Protein AF-A0A8T2ZFW8-F1 (afdb_monomer_lite)

Foldseek 3Di:
DVVVVVVVVVLVVVLCVLVVQLVVLVVVLVVLLVVLVVVLVPDPDCPDPVNVVSVVVNVVSNVVSVVSSVVSVVSNVVVVVPPPVVVVVVVVVVVVVVVVVPDPDDDPDDDDDD

Radius of gyration: 27.57 Å; chains: 1; bounding box: 64×36×75 Å

pLDDT: mean 78.81, std 16.72, range [41.12, 97.06]

Structure (mmCIF, N/CA/C/O backbone):
data_AF-A0A8T2ZFW8-F1
#
_entry.id   AF-A0A8T2ZFW8-F1
#
loop_
_atom_site.group_PDB
_atom_site.id
_atom_site.type_symbol
_atom_site.label_atom_id
_atom_site.label_alt_id
_atom_site.label_comp_id
_atom_site.label_asym_id
_atom_site.label_entity_id
_atom_site.label_seq_id
_atom_site.pdbx_PDB_ins_code
_atom_site.Cartn_x
_atom_site.Cartn_y
_atom_site.Cartn_z
_atom_site.occupancy
_atom_site.B_iso_or_equiv
_atom_site.auth_seq_id
_atom_site.auth_comp_id
_atom_site.auth_asym_id
_atom_site.auth_atom_id
_atom_site.pdbx_PDB_model_num
ATOM 1 N N . MET A 1 1 ? -26.246 15.789 27.858 1.00 58.53 1 MET A N 1
ATOM 2 C CA . MET A 1 1 ? -26.499 14.572 27.048 1.00 58.53 1 MET A CA 1
ATOM 3 C C . MET A 1 1 ? -25.864 14.674 25.657 1.00 58.53 1 MET A C 1
ATOM 5 O O . MET A 1 1 ? -25.302 13.680 25.225 1.00 58.53 1 MET A O 1
ATOM 9 N N . GLY A 1 2 ? -25.904 15.840 24.986 1.00 75.75 2 GLY A N 1
ATOM 10 C CA . GLY A 1 2 ? -25.307 16.042 23.650 1.00 75.75 2 GLY A CA 1
ATOM 11 C C . GLY A 1 2 ? -23.785 15.853 23.583 1.00 75.75 2 GLY A C 1
ATOM 12 O O . GLY A 1 2 ? -23.324 15.052 22.783 1.00 75.75 2 GLY A O 1
ATOM 13 N N . GLU A 1 3 ? -23.027 16.463 24.501 1.00 78.12 3 GLU A N 1
ATOM 14 C CA . GLU A 1 3 ? -21.549 16.396 24.511 1.00 78.12 3 GLU A CA 1
ATOM 15 C C . GLU A 1 3 ? -20.991 14.959 24.560 1.00 78.12 3 GLU A C 1
ATOM 17 O O . GLU A 1 3 ? -20.033 14.624 23.873 1.00 78.12 3 GLU A O 1
ATOM 22 N N . ILE A 1 4 ? -21.622 14.063 25.330 1.00 79.50 4 ILE A N 1
ATOM 23 C CA . ILE A 1 4 ? -21.212 12.648 25.411 1.00 79.50 4 ILE A CA 1
ATOM 24 C C . ILE A 1 4 ? -21.488 11.923 24.087 1.00 79.50 4 ILE A C 1
ATOM 26 O O . ILE A 1 4 ? -20.720 11.051 23.689 1.00 79.50 4 ILE A O 1
ATOM 30 N N . SER A 1 5 ? -22.581 12.266 23.402 1.00 75.81 5 SER A N 1
ATOM 31 C CA . SER A 1 5 ? -22.914 11.688 22.098 1.00 75.81 5 SER A CA 1
ATOM 32 C C . SER A 1 5 ? -21.944 12.151 21.010 1.00 75.81 5 SER A C 1
ATOM 34 O O . SER A 1 5 ? -21.553 11.347 20.168 1.00 75.81 5 SER A O 1
ATOM 36 N N . GLU A 1 6 ? -21.539 13.421 21.040 1.00 82.12 6 GLU A N 1
ATOM 37 C CA . GLU A 1 6 ? -20.542 13.988 20.124 1.00 82.12 6 GLU A CA 1
ATOM 38 C C . GLU A 1 6 ? -19.175 13.330 20.324 1.00 82.12 6 GLU A C 1
ATOM 40 O O . GLU A 1 6 ? -18.580 12.848 19.362 1.00 82.12 6 GLU A O 1
ATOM 45 N N . LEU A 1 7 ? -18.738 13.188 21.579 1.00 82.62 7 LEU A N 1
ATOM 46 C CA . LEU A 1 7 ? -17.485 12.512 21.910 1.00 82.62 7 LEU A CA 1
ATOM 47 C C . LEU A 1 7 ? -17.490 11.038 21.471 1.00 82.62 7 LEU A C 1
ATOM 49 O O . LEU A 1 7 ? -16.503 10.546 20.927 1.00 82.62 7 LEU A O 1
ATOM 53 N N . LYS A 1 8 ? -18.605 10.317 21.662 1.00 78.06 8 LYS A N 1
ATOM 54 C CA . LYS A 1 8 ? -18.738 8.928 21.185 1.00 78.06 8 LYS A CA 1
ATOM 55 C C . LYS A 1 8 ? -18.622 8.831 19.667 1.00 78.06 8 LYS A C 1
ATOM 57 O O . LYS A 1 8 ? -17.972 7.917 19.169 1.00 78.06 8 LYS A O 1
ATOM 62 N N . HIS A 1 9 ? -19.232 9.765 18.944 1.00 82.44 9 HIS A N 1
ATOM 63 C CA . HIS A 1 9 ? -19.127 9.825 17.491 1.00 82.44 9 HIS A CA 1
ATOM 64 C C . HIS A 1 9 ? -17.689 10.125 17.036 1.00 82.44 9 HIS A C 1
ATOM 66 O O . HIS A 1 9 ? -17.179 9.456 16.141 1.00 82.44 9 HIS A O 1
ATOM 72 N N . GLU A 1 10 ? -16.998 11.064 17.686 1.00 84.44 10 GLU A N 1
ATOM 73 C CA . GLU A 1 10 ? -15.598 11.383 17.387 1.00 84.44 10 GLU A CA 1
ATOM 74 C C . GLU A 1 10 ? -14.668 10.182 17.616 1.00 84.44 10 GLU A C 1
ATOM 76 O O . GLU A 1 10 ? -13.832 9.877 16.767 1.00 84.44 10 GLU A O 1
ATOM 81 N N . VAL A 1 11 ? -14.868 9.426 18.702 1.00 84.06 11 VAL A N 1
ATO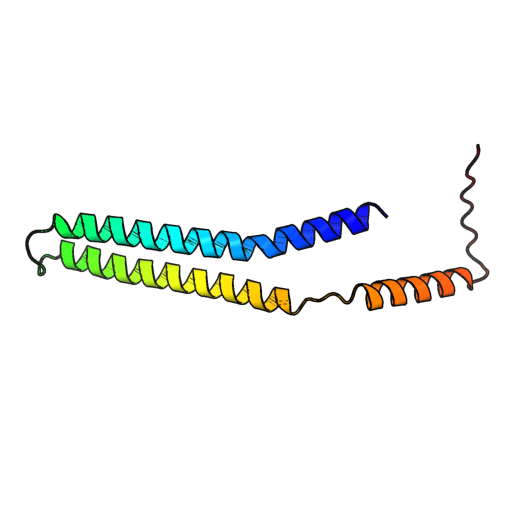M 82 C CA . VAL A 1 11 ? -14.112 8.190 18.968 1.00 84.06 11 VAL A CA 1
ATOM 83 C C . VAL A 1 11 ? -14.300 7.161 17.851 1.00 84.06 11 VAL A C 1
ATOM 85 O O . VAL A 1 11 ? -13.331 6.509 17.462 1.00 84.06 11 VAL A O 1
ATOM 88 N N . VAL A 1 12 ? -15.517 7.008 17.318 1.00 82.88 12 VAL A N 1
ATOM 89 C CA . VAL A 1 12 ? -15.772 6.108 16.180 1.00 82.88 12 VAL A CA 1
ATOM 90 C C . VAL A 1 12 ? -14.997 6.573 14.949 1.00 82.88 12 VAL A C 1
ATOM 92 O O . VAL A 1 12 ? -14.283 5.772 14.349 1.00 82.88 12 VAL A O 1
ATOM 95 N N . LEU A 1 13 ? -15.056 7.865 14.620 1.00 85.56 13 LEU A N 1
ATOM 96 C CA . LEU A 1 13 ? -14.331 8.418 13.475 1.00 85.56 13 LEU A CA 1
ATOM 97 C C . LEU A 1 13 ? -12.816 8.229 13.596 1.00 85.56 13 LEU A C 1
ATOM 99 O O . LEU A 1 13 ? -12.174 7.824 12.631 1.00 85.56 13 LEU A O 1
ATOM 103 N N . VAL A 1 14 ? -12.243 8.481 14.776 1.00 86.31 14 VAL A N 1
ATOM 104 C CA . VAL A 1 14 ? -10.803 8.308 15.019 1.00 86.31 14 VAL A CA 1
ATOM 105 C C . VAL A 1 14 ? -10.384 6.848 14.837 1.00 86.31 14 VAL A C 1
ATOM 107 O O . VAL A 1 14 ? -9.337 6.588 14.247 1.00 86.31 14 VAL A O 1
ATOM 110 N N . ARG A 1 15 ? -11.222 5.889 15.250 1.00 84.00 15 ARG A N 1
ATOM 111 C CA . ARG A 1 15 ? -10.955 4.451 15.066 1.00 84.00 15 ARG A CA 1
ATOM 112 C C . ARG A 1 15 ? -10.980 4.003 13.606 1.00 84.00 15 ARG A C 1
ATOM 114 O O . ARG A 1 15 ? -10.332 3.015 13.274 1.00 84.00 15 ARG A O 1
ATOM 121 N N . GLU A 1 16 ? -11.695 4.708 12.735 1.00 88.25 16 GLU A N 1
ATOM 122 C CA . GLU A 1 16 ? -11.713 4.409 11.298 1.00 88.25 16 GLU A CA 1
ATOM 123 C C . GLU A 1 16 ? -10.463 4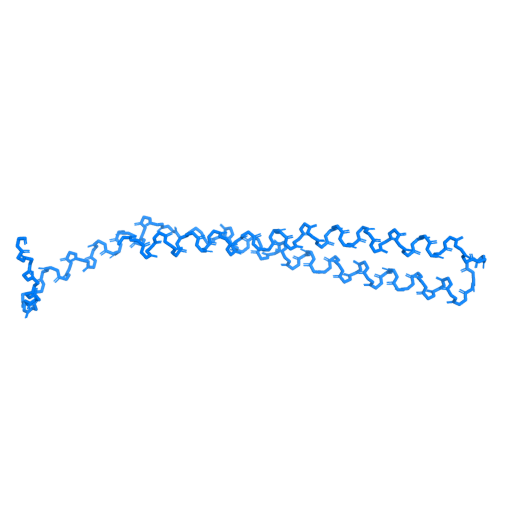.926 10.568 1.00 88.25 16 GLU A C 1
ATOM 125 O O . GLU A 1 16 ? -10.138 4.430 9.486 1.00 88.25 16 GLU A O 1
ATOM 130 N N . ILE A 1 17 ? -9.738 5.903 11.133 1.00 89.94 17 ILE A N 1
ATOM 131 C CA . ILE A 1 17 ? -8.567 6.514 10.484 1.00 89.94 17 ILE A CA 1
ATOM 132 C C . ILE A 1 17 ? -7.484 5.467 10.169 1.00 89.94 17 ILE A C 1
ATOM 134 O O . ILE A 1 17 ? -7.083 5.400 9.003 1.00 89.94 17 ILE A O 1
ATOM 138 N N . PRO A 1 18 ? -7.028 4.616 11.115 1.00 90.38 18 PRO A N 1
ATOM 139 C CA . PRO A 1 18 ? -6.026 3.593 10.817 1.00 90.38 18 PRO A CA 1
ATOM 140 C C . PRO A 1 18 ? -6.448 2.643 9.691 1.00 90.38 18 PRO A C 1
ATOM 142 O O . PRO A 1 18 ? -5.634 2.325 8.827 1.00 90.38 18 PRO A O 1
ATOM 145 N N . GLN A 1 19 ? -7.725 2.250 9.642 1.00 89.12 19 GLN A N 1
ATOM 146 C CA . GLN A 1 19 ? -8.240 1.376 8.588 1.00 89.12 19 GLN A CA 1
ATOM 147 C C . GLN A 1 19 ? -8.165 2.049 7.214 1.00 89.12 19 GLN A C 1
ATOM 149 O O . GLN A 1 19 ? -7.586 1.491 6.282 1.00 89.12 19 GLN A O 1
ATOM 154 N N . ARG A 1 20 ? -8.690 3.274 7.096 1.00 92.56 20 ARG A N 1
ATOM 155 C CA . ARG A 1 20 ? -8.672 4.032 5.835 1.00 92.56 20 ARG A CA 1
ATOM 156 C C . ARG A 1 20 ? -7.246 4.300 5.354 1.00 92.56 20 ARG A C 1
ATOM 158 O O . ARG A 1 20 ? -6.976 4.258 4.152 1.00 92.56 20 ARG A O 1
ATOM 165 N N . LEU A 1 21 ? -6.323 4.558 6.283 1.00 93.06 21 LEU A N 1
ATOM 166 C CA . LEU A 1 21 ? -4.903 4.707 5.974 1.00 93.06 21 LEU A CA 1
ATOM 167 C C . LEU A 1 21 ? -4.290 3.393 5.487 1.00 93.06 21 LEU A C 1
ATOM 169 O O . LEU A 1 21 ? -3.559 3.416 4.502 1.00 93.06 21 LEU A O 1
ATOM 173 N N . CYS A 1 22 ? -4.609 2.260 6.116 1.00 92.69 22 CYS A N 1
ATOM 174 C CA . CYS A 1 22 ? -4.128 0.946 5.689 1.00 92.69 22 CYS A CA 1
ATOM 175 C C . CYS A 1 22 ? -4.602 0.596 4.269 1.00 92.69 22 CYS A C 1
ATOM 177 O O . CYS A 1 22 ? -3.796 0.189 3.435 1.00 92.69 22 CYS A O 1
ATOM 179 N N . GLU A 1 23 ? -5.884 0.819 3.968 1.00 92.31 23 GLU A N 1
ATOM 180 C CA . GLU A 1 23 ? -6.466 0.606 2.635 1.00 92.31 23 GLU A CA 1
ATOM 181 C C . GLU A 1 23 ? -5.819 1.517 1.579 1.00 92.31 23 GLU A C 1
ATOM 183 O O . GLU A 1 23 ? -5.435 1.065 0.498 1.00 92.31 23 GLU A O 1
ATOM 188 N N . SER A 1 24 ? -5.626 2.797 1.915 1.00 94.56 24 SER A N 1
ATOM 189 C CA . SER A 1 24 ? -4.950 3.756 1.034 1.00 94.56 24 SER A CA 1
ATOM 190 C C . SER A 1 24 ? -3.496 3.360 0.774 1.00 94.56 24 SER A C 1
ATOM 192 O O . SER A 1 24 ? -3.010 3.488 -0.348 1.00 94.56 24 SER A O 1
ATOM 194 N N . MET A 1 25 ? -2.799 2.854 1.794 1.00 94.06 25 MET A N 1
ATOM 195 C CA . MET A 1 25 ? -1.394 2.464 1.691 1.00 94.06 25 MET A CA 1
ATOM 196 C C . MET A 1 25 ? -1.207 1.239 0.788 1.00 94.06 25 MET A C 1
ATOM 198 O O . MET A 1 25 ? -0.291 1.240 -0.035 1.00 94.06 25 MET A O 1
ATOM 202 N N . ALA A 1 26 ? -2.126 0.269 0.857 1.00 92.25 26 ALA A N 1
ATOM 203 C CA . ALA A 1 26 ? -2.147 -0.879 -0.048 1.00 92.25 26 ALA A CA 1
ATOM 204 C C . ALA A 1 26 ? -2.316 -0.450 -1.512 1.00 92.25 26 ALA A C 1
ATOM 206 O O . ALA A 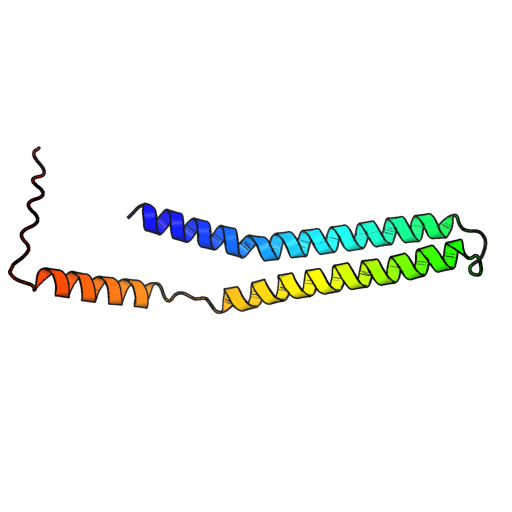1 26 ? -1.551 -0.879 -2.374 1.00 92.25 26 ALA A O 1
ATOM 207 N N . SER A 1 27 ? -3.248 0.470 -1.779 1.00 94.81 27 SER A N 1
ATOM 208 C CA . SER A 1 27 ? -3.445 1.033 -3.121 1.00 94.81 27 SER A CA 1
ATOM 209 C C . SER A 1 27 ? -2.196 1.769 -3.626 1.00 94.81 27 SER A C 1
ATOM 211 O O . SER A 1 27 ? -1.717 1.518 -4.733 1.00 94.81 27 SER A O 1
ATOM 213 N N . CYS A 1 28 ? -1.599 2.627 -2.791 1.00 95.38 28 CYS A N 1
ATOM 214 C CA . CYS A 1 28 ? -0.366 3.339 -3.129 1.00 95.38 28 CYS A CA 1
ATOM 215 C C . CYS A 1 28 ? 0.793 2.387 -3.438 1.00 95.38 28 CYS A C 1
ATOM 217 O O . CYS A 1 28 ? 1.543 2.632 -4.382 1.00 95.38 28 CYS A O 1
ATOM 219 N N . ARG A 1 29 ? 0.940 1.304 -2.667 1.00 95.88 29 ARG A N 1
ATOM 220 C CA . ARG A 1 29 ? 1.976 0.291 -2.881 1.00 95.88 29 ARG A CA 1
ATOM 221 C C . ARG A 1 29 ? 1.825 -0.390 -4.237 1.00 95.88 29 ARG A C 1
ATOM 223 O O . ARG A 1 29 ? 2.821 -0.564 -4.940 1.00 95.88 29 ARG A O 1
ATOM 230 N N . ASP A 1 30 ? 0.604 -0.770 -4.593 1.00 95.38 30 ASP A N 1
ATOM 231 C CA . ASP A 1 30 ? 0.328 -1.482 -5.838 1.00 95.38 30 ASP A CA 1
ATOM 232 C C . ASP A 1 30 ? 0.574 -0.562 -7.048 1.00 95.38 30 ASP A C 1
ATOM 234 O O . ASP A 1 30 ? 1.295 -0.943 -7.970 1.00 95.38 30 ASP A O 1
ATOM 238 N N . ILE A 1 31 ? 0.119 0.697 -6.984 1.00 97.06 31 ILE A N 1
ATOM 239 C CA . ILE A 1 31 ? 0.407 1.722 -8.005 1.00 97.06 31 ILE A CA 1
ATOM 240 C C . ILE A 1 31 ? 1.913 1.975 -8.128 1.00 97.06 31 ILE A C 1
ATOM 242 O O . ILE A 1 31 ? 2.454 2.040 -9.231 1.00 97.06 31 ILE A O 1
ATOM 246 N N . TYR A 1 32 ? 2.609 2.120 -7.000 1.00 96.94 32 TYR A N 1
ATOM 247 C CA . TYR A 1 32 ? 4.052 2.345 -6.974 1.00 96.94 32 TYR A CA 1
ATOM 248 C C . TYR A 1 32 ? 4.819 1.211 -7.662 1.00 96.94 32 TYR A C 1
ATOM 250 O O . TYR A 1 32 ? 5.719 1.461 -8.469 1.00 96.94 32 TYR A O 1
ATOM 258 N N . LYS A 1 33 ? 4.434 -0.035 -7.367 1.00 95.56 33 LYS A N 1
ATOM 259 C CA . LYS A 1 33 ? 5.007 -1.228 -7.986 1.00 95.56 33 LYS A CA 1
ATOM 260 C C . LYS A 1 33 ? 4.776 -1.232 -9.494 1.00 95.56 33 LYS A C 1
ATOM 262 O O . LYS A 1 33 ? 5.732 -1.428 -10.241 1.00 95.56 33 LYS A O 1
ATOM 267 N N . ASP A 1 34 ? 3.549 -0.975 -9.936 1.00 96.56 34 ASP A N 1
ATOM 268 C CA . ASP A 1 34 ? 3.198 -0.951 -11.359 1.00 96.56 34 ASP A CA 1
ATOM 269 C C . ASP A 1 34 ? 3.974 0.122 -12.125 1.00 96.56 34 ASP A C 1
ATOM 271 O O . ASP A 1 34 ? 4.515 -0.152 -13.199 1.00 96.56 34 ASP A O 1
ATOM 275 N N . VAL A 1 35 ? 4.105 1.326 -11.560 1.00 96.19 35 VAL A N 1
ATOM 276 C CA . VAL A 1 35 ? 4.891 2.411 -12.166 1.00 96.19 35 VAL A CA 1
ATOM 277 C C . VAL A 1 35 ? 6.353 2.001 -12.328 1.00 96.19 35 VAL A C 1
ATOM 279 O O . VAL A 1 35 ? 6.926 2.194 -13.401 1.00 96.19 35 VAL A O 1
ATOM 282 N N . LEU A 1 36 ? 6.972 1.408 -11.304 1.00 94.56 36 LEU A N 1
ATOM 283 C CA . LEU A 1 36 ? 8.377 1.006 -11.389 1.00 94.56 36 LEU A CA 1
ATOM 284 C C . LEU A 1 36 ? 8.610 -0.178 -12.324 1.00 94.56 36 LEU A C 1
ATOM 286 O O . LEU A 1 36 ? 9.583 -0.151 -13.075 1.00 94.56 36 LEU A O 1
ATOM 290 N N . LEU A 1 37 ? 7.724 -1.175 -12.336 1.00 92.31 37 LEU A N 1
ATOM 291 C CA . LEU A 1 37 ? 7.787 -2.278 -13.300 1.00 92.31 37 LEU A CA 1
ATOM 292 C C . LEU A 1 37 ? 7.623 -1.768 -14.737 1.00 92.31 37 LEU A C 1
ATOM 294 O O . LEU A 1 37 ? 8.349 -2.187 -15.638 1.00 92.31 37 LEU A O 1
ATOM 298 N N . THR A 1 38 ? 6.724 -0.804 -14.941 1.00 94.88 38 THR A N 1
ATOM 299 C CA . THR A 1 38 ? 6.546 -0.135 -16.234 1.00 94.88 38 THR A CA 1
ATOM 300 C C . THR A 1 38 ? 7.822 0.595 -16.646 1.00 94.88 38 THR A C 1
ATOM 302 O O . THR A 1 38 ? 8.282 0.429 -17.772 1.00 94.88 38 THR A O 1
ATOM 305 N N . LEU A 1 39 ? 8.457 1.341 -15.737 1.00 93.19 39 LEU A N 1
ATOM 306 C CA . LEU A 1 39 ? 9.735 2.002 -16.015 1.00 93.19 39 LEU A CA 1
ATOM 307 C C . LEU A 1 39 ? 10.855 1.004 -16.333 1.00 93.19 39 LEU A C 1
ATOM 309 O O . LEU A 1 39 ? 11.613 1.228 -17.273 1.00 93.19 39 LEU A O 1
ATOM 313 N N . GLN A 1 40 ? 10.936 -0.109 -15.600 1.00 90.50 40 GLN A N 1
ATOM 314 C CA . GLN A 1 40 ? 11.902 -1.178 -15.861 1.00 90.50 40 GLN A CA 1
ATOM 315 C C . GLN A 1 40 ? 11.711 -1.807 -17.244 1.00 90.50 40 GLN A C 1
ATOM 317 O O . GLN A 1 40 ? 12.700 -2.156 -17.881 1.00 90.50 40 GLN A O 1
ATOM 322 N N . SER A 1 41 ? 10.475 -1.900 -17.745 1.00 90.81 41 SER A N 1
ATOM 323 C CA . SER A 1 41 ? 10.196 -2.459 -19.076 1.00 90.81 41 SER A CA 1
ATOM 324 C C . SER A 1 41 ? 10.819 -1.661 -20.232 1.00 90.81 41 SER A C 1
ATOM 326 O O . SER A 1 41 ? 11.059 -2.220 -21.300 1.00 90.81 41 SER A O 1
ATOM 328 N N . PHE A 1 42 ? 11.127 -0.374 -20.023 1.00 90.81 42 PHE A N 1
ATOM 329 C CA . PHE A 1 42 ? 11.801 0.475 -21.012 1.00 90.81 42 PHE A CA 1
ATOM 330 C C . PHE A 1 42 ? 13.330 0.396 -20.942 1.00 90.81 42 PHE A C 1
ATOM 332 O O . PHE A 1 42 ? 14.016 1.006 -21.765 1.00 90.81 42 PHE A O 1
ATOM 339 N N . VAL A 1 43 ? 13.882 -0.311 -19.955 1.00 88.19 43 VAL A N 1
ATOM 340 C CA . VAL A 1 43 ? 15.325 -0.402 -19.748 1.00 88.19 43 VAL A CA 1
ATOM 341 C C . VAL A 1 43 ? 15.893 -1.569 -20.567 1.00 88.19 43 VAL A C 1
ATOM 343 O O . VAL A 1 43 ? 15.489 -2.710 -20.352 1.00 88.19 43 VAL A O 1
ATOM 346 N N . PRO A 1 44 ? 16.843 -1.322 -21.487 1.00 79.81 44 PRO A N 1
ATOM 347 C CA . PRO A 1 44 ? 17.485 -2.384 -22.256 1.00 79.81 44 PRO A CA 1
ATOM 348 C C . PRO A 1 44 ? 18.398 -3.236 -21.356 1.00 79.81 44 PRO A C 1
ATOM 350 O O . PRO A 1 44 ? 19.320 -2.693 -20.753 1.00 79.81 44 PRO A O 1
ATOM 353 N N . ASP A 1 45 ? 18.107 -4.543 -21.294 1.00 71.50 45 ASP A N 1
ATOM 354 C CA . ASP A 1 45 ? 18.726 -5.642 -20.523 1.00 71.50 45 ASP A CA 1
ATOM 355 C C . ASP A 1 45 ? 19.140 -5.393 -19.050 1.00 71.50 45 ASP A C 1
ATOM 357 O O . ASP A 1 45 ? 19.623 -4.343 -18.621 1.00 71.50 45 ASP A O 1
ATOM 361 N N . GLY A 1 46 ? 18.951 -6.440 -18.235 1.00 64.12 46 GLY A N 1
ATOM 362 C CA . GLY A 1 46 ? 18.904 -6.395 -16.764 1.00 64.12 46 GLY A CA 1
ATOM 363 C C . GLY A 1 46 ? 20.183 -5.993 -16.017 1.00 64.12 46 GLY A C 1
ATOM 364 O O . GLY A 1 46 ? 20.143 -5.857 -14.795 1.00 64.12 46 GLY A O 1
ATOM 365 N N . ASP A 1 47 ? 21.299 -5.764 -16.714 1.00 67.94 47 ASP A N 1
ATOM 366 C CA . ASP A 1 47 ? 22.582 -5.389 -16.103 1.00 67.94 47 ASP A CA 1
ATOM 367 C C . ASP A 1 47 ? 22.908 -3.889 -16.157 1.00 67.94 47 ASP A C 1
ATOM 369 O O . ASP A 1 47 ? 23.962 -3.461 -15.671 1.00 67.94 47 ASP A O 1
ATOM 373 N N . SER A 1 48 ? 22.001 -3.064 -16.687 1.00 82.19 48 SER A N 1
ATOM 374 C CA . SER A 1 48 ? 22.187 -1.613 -16.669 1.00 82.19 48 SER A CA 1
ATOM 375 C C . SER A 1 48 ? 22.117 -1.039 -15.243 1.00 82.19 48 SER A C 1
ATOM 377 O O . SER A 1 48 ? 21.356 -1.488 -14.379 1.00 82.19 48 SER A O 1
ATOM 379 N N . SER A 1 49 ? 22.903 0.012 -14.990 1.00 89.62 49 SER A N 1
ATOM 380 C CA . SER A 1 49 ? 22.876 0.757 -13.722 1.00 89.62 49 SER A CA 1
ATOM 381 C C . SER A 1 49 ? 21.484 1.310 -13.401 1.00 89.62 49 SER A C 1
ATOM 383 O O . SER A 1 49 ? 21.095 1.359 -12.236 1.00 89.62 49 SER A O 1
ATOM 385 N N . ILE A 1 50 ? 20.720 1.671 -14.435 1.00 90.25 50 ILE A N 1
ATOM 386 C CA . ILE A 1 50 ? 19.345 2.164 -14.330 1.00 90.25 50 ILE A CA 1
ATOM 387 C C . ILE A 1 50 ? 18.400 1.041 -13.889 1.00 90.25 50 ILE A C 1
ATOM 389 O O . ILE A 1 50 ? 17.595 1.255 -12.987 1.00 90.25 50 ILE A O 1
ATOM 393 N N . GLY A 1 51 ? 18.520 -0.163 -14.459 1.00 90.31 51 GLY A N 1
ATOM 394 C CA . GLY A 1 51 ? 17.721 -1.321 -14.049 1.00 90.31 51 GLY A CA 1
ATOM 395 C C . GLY A 1 51 ? 17.944 -1.676 -12.577 1.00 90.31 51 GLY A C 1
ATOM 396 O O . GLY A 1 51 ? 16.983 -1.818 -11.820 1.00 90.31 51 GLY A O 1
ATOM 397 N N . LYS A 1 52 ? 19.213 -1.706 -12.140 1.00 91.12 52 LYS A N 1
ATOM 398 C CA . LYS A 1 52 ? 19.584 -1.921 -10.729 1.00 91.12 52 LYS A CA 1
ATOM 399 C C . LYS A 1 52 ? 19.038 -0.822 -9.822 1.00 91.12 52 LYS A C 1
ATOM 401 O O . LYS A 1 52 ? 18.474 -1.130 -8.778 1.00 91.12 52 LYS A O 1
ATOM 406 N N . PHE A 1 53 ? 19.150 0.442 -10.232 1.00 92.19 53 PHE A N 1
ATOM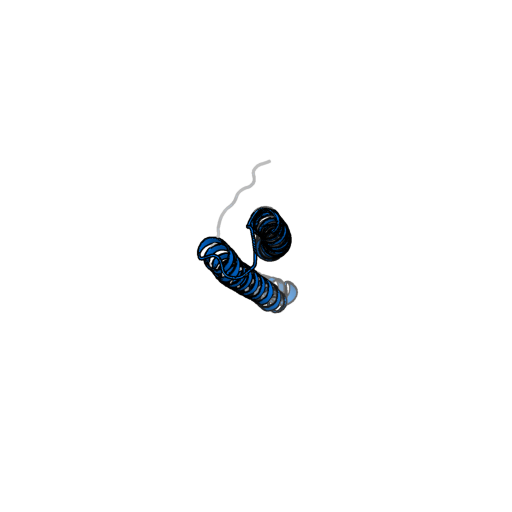 407 C CA . PHE A 1 53 ? 18.579 1.566 -9.491 1.00 92.19 53 PHE A CA 1
ATOM 408 C C . PHE A 1 53 ? 17.065 1.406 -9.305 1.00 92.19 53 PHE A C 1
ATOM 410 O O . PHE A 1 53 ? 16.592 1.426 -8.173 1.00 92.19 53 PHE A O 1
ATOM 417 N N . LEU A 1 54 ? 16.317 1.163 -10.387 1.00 93.12 54 LEU A N 1
ATOM 418 C CA . LEU A 1 54 ? 14.864 0.992 -10.330 1.00 93.12 54 LEU A CA 1
ATOM 419 C C . LEU A 1 54 ? 14.453 -0.216 -9.477 1.00 93.12 54 LEU A C 1
ATOM 421 O O . LEU A 1 54 ? 13.473 -0.124 -8.743 1.00 93.12 54 LEU A O 1
ATOM 425 N N . SER A 1 55 ? 15.187 -1.334 -9.550 1.00 91.75 55 SER A N 1
ATOM 426 C CA . SER A 1 55 ? 14.920 -2.525 -8.725 1.00 91.75 55 SER A CA 1
ATOM 427 C C . SER A 1 55 ? 15.124 -2.242 -7.241 1.00 91.75 55 SER A C 1
ATOM 429 O O . SER A 1 55 ? 14.209 -2.454 -6.449 1.00 91.75 55 SER A O 1
ATOM 431 N N . THR A 1 56 ? 16.275 -1.679 -6.868 1.00 94.50 56 THR A N 1
ATOM 432 C CA . THR A 1 56 ? 16.565 -1.311 -5.476 1.00 94.50 56 THR A CA 1
ATOM 433 C C . THR A 1 56 ? 15.563 -0.286 -4.952 1.00 94.50 56 THR A C 1
ATOM 435 O O . THR A 1 56 ? 15.089 -0.398 -3.824 1.00 94.50 56 THR A O 1
ATOM 438 N N . THR A 1 57 ? 15.196 0.710 -5.765 1.00 95.44 57 THR A N 1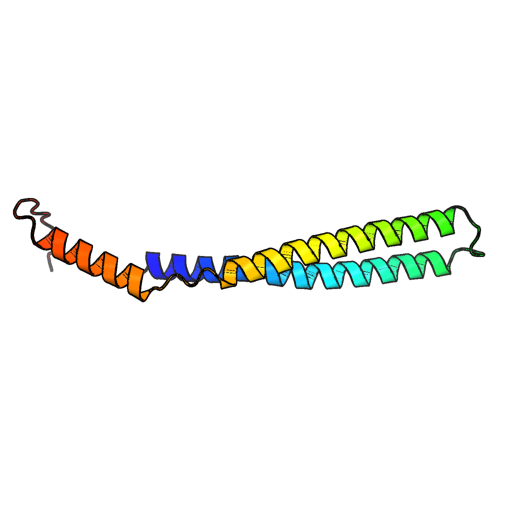
ATOM 439 C CA . THR A 1 57 ? 14.150 1.672 -5.408 1.00 95.44 57 THR A CA 1
ATOM 440 C C . THR A 1 57 ? 12.821 0.963 -5.159 1.00 95.44 57 THR A C 1
ATOM 442 O O . THR A 1 57 ? 12.219 1.207 -4.117 1.00 95.44 57 THR A O 1
ATOM 445 N N . CYS A 1 58 ? 12.412 0.040 -6.037 1.00 95.25 58 CYS A N 1
ATOM 446 C CA . CYS A 1 58 ? 11.186 -0.743 -5.875 1.00 95.25 58 CYS A CA 1
ATOM 447 C C . CYS A 1 58 ? 11.174 -1.516 -4.553 1.00 95.25 58 CYS A C 1
ATOM 449 O O . CYS A 1 58 ? 10.223 -1.406 -3.783 1.00 95.25 58 CYS A O 1
ATOM 451 N N . GLU A 1 59 ? 12.257 -2.226 -4.240 1.00 95.62 59 GLU A N 1
ATOM 452 C CA . GLU A 1 59 ? 12.398 -2.975 -2.989 1.00 95.62 59 GLU A CA 1
ATOM 453 C C . GLU A 1 59 ? 12.305 -2.073 -1.750 1.00 95.62 59 GLU A C 1
ATOM 455 O O . GLU A 1 59 ? 11.573 -2.389 -0.807 1.00 95.62 59 GLU A O 1
ATOM 460 N N . ILE A 1 60 ? 12.993 -0.924 -1.759 1.00 97.06 60 ILE A N 1
ATOM 461 C CA . ILE A 1 60 ? 12.938 0.051 -0.660 1.00 97.06 60 ILE A CA 1
ATOM 462 C C . ILE A 1 60 ? 11.509 0.567 -0.481 1.00 97.06 60 ILE A C 1
ATOM 464 O O . ILE A 1 60 ? 10.994 0.563 0.638 1.00 97.06 60 ILE A O 1
ATOM 468 N N . GLY A 1 61 ? 10.853 0.988 -1.563 1.00 96.25 61 GLY A N 1
ATOM 469 C CA . GLY A 1 61 ? 9.489 1.503 -1.498 1.00 96.25 61 GLY A CA 1
ATOM 470 C C . GLY A 1 61 ? 8.503 0.454 -0.994 1.00 96.25 61 GLY A C 1
ATOM 471 O O . GLY A 1 61 ? 7.759 0.722 -0.053 1.00 96.25 61 GLY A O 1
ATOM 472 N N . LEU A 1 62 ? 8.545 -0.768 -1.534 1.00 96.38 62 LEU A N 1
ATOM 473 C CA . LEU A 1 62 ? 7.693 -1.875 -1.086 1.00 96.38 62 LEU A CA 1
ATOM 474 C C . LEU A 1 62 ? 7.897 -2.201 0.399 1.00 96.38 62 LEU A C 1
ATOM 476 O O . LEU A 1 62 ? 6.921 -2.453 1.112 1.00 96.38 62 LEU A O 1
ATOM 480 N N . SER A 1 63 ? 9.142 -2.161 0.881 1.00 96.62 63 SER A N 1
ATOM 481 C CA . SER A 1 63 ? 9.463 -2.348 2.298 1.00 96.62 63 SER A CA 1
ATOM 482 C C . SER A 1 63 ? 8.856 -1.244 3.171 1.00 96.62 63 SER A C 1
ATOM 484 O O . SER A 1 63 ? 8.230 -1.544 4.190 1.00 96.62 63 SER A O 1
ATOM 486 N N . LEU A 1 6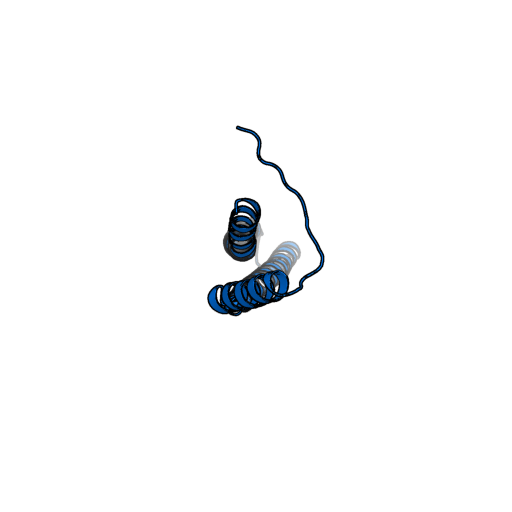4 ? 8.960 0.022 2.750 1.00 96.56 64 LEU A N 1
ATOM 487 C CA . LEU A 1 64 ? 8.367 1.164 3.455 1.00 96.56 64 LEU A CA 1
ATOM 488 C C . LEU A 1 64 ? 6.840 1.058 3.529 1.00 96.56 64 LEU A C 1
ATOM 490 O O . LEU A 1 64 ? 6.282 1.162 4.622 1.00 96.56 64 LEU A O 1
ATOM 494 N N . PHE A 1 65 ? 6.174 0.792 2.401 1.00 95.38 65 PHE A N 1
ATOM 495 C CA . PHE A 1 65 ? 4.720 0.611 2.354 1.00 95.38 65 PHE A CA 1
ATOM 496 C C . PHE A 1 65 ? 4.262 -0.527 3.269 1.00 95.38 65 PHE A C 1
ATOM 498 O O . PHE A 1 65 ? 3.375 -0.335 4.098 1.00 95.38 65 PHE A O 1
ATOM 505 N N . SER A 1 66 ? 4.928 -1.682 3.194 1.00 92.69 66 SER A N 1
ATOM 506 C CA . SER A 1 66 ? 4.607 -2.839 4.038 1.00 92.69 66 SER A CA 1
ATOM 507 C C . SER A 1 66 ? 4.801 -2.541 5.529 1.00 92.69 66 SER A C 1
ATOM 509 O O . SER A 1 66 ? 4.028 -3.004 6.368 1.00 92.69 66 SER A O 1
ATOM 511 N N . ASN A 1 67 ? 5.822 -1.751 5.887 1.00 94.94 67 ASN A N 1
ATOM 512 C CA . ASN A 1 67 ? 6.037 -1.345 7.275 1.00 94.94 67 ASN A CA 1
ATOM 513 C C . ASN A 1 67 ? 4.921 -0.415 7.766 1.00 94.94 67 ASN A C 1
ATOM 515 O O . ASN A 1 67 ? 4.415 -0.608 8.869 1.00 94.94 67 ASN A O 1
ATOM 519 N N . LEU A 1 68 ? 4.515 0.561 6.949 1.00 93.94 68 LEU A N 1
ATOM 520 C CA . LEU A 1 68 ? 3.429 1.487 7.277 1.00 93.94 68 LEU A CA 1
ATOM 521 C C . LEU A 1 68 ? 2.088 0.761 7.427 1.00 93.94 68 LEU A C 1
ATOM 523 O O . LEU A 1 68 ? 1.408 0.956 8.431 1.00 93.94 68 LEU A O 1
ATOM 527 N N . GLU A 1 69 ? 1.746 -0.137 6.503 1.00 91.94 69 GLU A N 1
ATOM 528 C CA . GLU A 1 69 ? 0.543 -0.976 6.607 1.00 91.94 69 GLU A CA 1
ATOM 529 C C . GLU A 1 69 ? 0.513 -1.789 7.898 1.00 91.94 69 GLU A C 1
ATOM 531 O O . GLU A 1 69 ? -0.506 -1.828 8.590 1.00 91.94 69 GLU A O 1
ATOM 536 N N . LYS A 1 70 ? 1.648 -2.393 8.270 1.00 91.69 70 LYS A N 1
ATOM 537 C CA . LYS A 1 70 ? 1.765 -3.130 9.529 1.00 91.69 70 LYS A CA 1
ATOM 538 C C . LYS A 1 70 ? 1.514 -2.225 10.735 1.00 91.69 70 LYS A C 1
ATOM 540 O O . LYS A 1 70 ? 0.844 -2.649 11.671 1.00 91.69 70 LYS A O 1
ATOM 545 N N . ARG A 1 71 ? 2.033 -0.993 10.727 1.00 90.81 71 ARG A N 1
ATOM 546 C CA . ARG A 1 71 ? 1.814 -0.025 11.816 1.00 90.81 71 ARG A CA 1
ATOM 547 C C . ARG A 1 71 ? 0.344 0.361 11.938 1.00 90.81 71 ARG A C 1
ATOM 549 O O . ARG A 1 71 ? -0.181 0.325 13.044 1.00 90.81 71 ARG A O 1
ATOM 556 N N . PHE A 1 72 ? -0.327 0.653 10.826 1.00 90.12 72 PHE A N 1
ATOM 557 C CA . PHE A 1 72 ? -1.758 0.965 10.849 1.00 90.12 72 PHE A CA 1
ATOM 558 C C . PHE A 1 72 ? -2.603 -0.229 11.289 1.00 90.12 72 PHE A C 1
ATOM 560 O O . PHE A 1 72 ? -3.516 -0.066 12.091 1.00 90.12 72 PHE A O 1
ATOM 567 N N . SER A 1 73 ? -2.255 -1.434 10.838 1.00 86.31 73 SER A N 1
ATOM 568 C CA . SER A 1 73 ? -2.940 -2.664 11.247 1.00 86.31 73 SER A CA 1
ATOM 569 C C . SER A 1 73 ? -2.789 -2.953 12.744 1.00 86.31 73 SER A C 1
ATOM 571 O O . SER A 1 73 ? -3.723 -3.453 13.362 1.00 86.31 73 SER A O 1
ATOM 573 N N . MET A 1 74 ? -1.633 -2.642 13.342 1.00 86.38 74 MET A N 1
ATOM 574 C CA . MET A 1 74 ? -1.421 -2.793 14.789 1.00 86.38 74 MET A CA 1
ATOM 575 C C . MET A 1 74 ? -2.283 -1.812 15.594 1.00 86.38 74 MET A C 1
ATOM 577 O O . MET A 1 74 ? -2.933 -2.228 16.546 1.00 86.38 74 MET A O 1
ATOM 581 N N . GLU A 1 75 ? -2.371 -0.549 15.167 1.00 81.56 75 GLU A N 1
ATOM 582 C CA . GLU A 1 75 ? -3.231 0.452 15.820 1.00 81.56 75 GLU A CA 1
ATOM 583 C C . GLU A 1 75 ? -4.723 0.052 15.771 1.00 81.56 75 GLU A C 1
ATOM 585 O O . GLU A 1 75 ? -5.477 0.277 16.718 1.00 81.56 75 GLU A O 1
ATOM 590 N N . MET A 1 76 ? -5.157 -0.616 14.692 1.00 77.44 76 MET A N 1
ATOM 591 C CA . MET A 1 76 ? -6.517 -1.166 14.592 1.00 77.44 76 MET A CA 1
ATOM 592 C C . MET A 1 76 ? -6.813 -2.242 15.652 1.00 77.44 76 MET A C 1
ATOM 594 O O . MET A 1 76 ? -7.949 -2.324 16.128 1.00 77.44 76 MET A O 1
ATOM 598 N N . ASP A 1 77 ? -5.832 -3.078 16.006 1.00 68.88 77 ASP A N 1
ATOM 599 C CA . ASP A 1 77 ? -6.002 -4.156 16.991 1.00 68.88 77 ASP A CA 1
ATOM 600 C C . ASP A 1 77 ? -6.012 -3.607 18.427 1.00 68.88 77 ASP A C 1
ATOM 602 O O . ASP A 1 77 ? -6.877 -3.966 19.234 1.00 68.88 77 ASP A O 1
ATOM 606 N N . ASP A 1 78 ? -5.149 -2.629 18.715 1.00 65.19 78 ASP A N 1
ATOM 607 C CA . ASP A 1 78 ? -5.095 -1.954 20.015 1.00 65.19 78 ASP A CA 1
ATOM 608 C C . ASP A 1 78 ? -6.416 -1.230 20.333 1.00 65.19 78 ASP A C 1
ATOM 610 O O . ASP A 1 78 ? -6.942 -1.332 21.448 1.00 65.19 78 ASP A O 1
ATOM 614 N N . HIS A 1 79 ? -7.049 -0.586 19.347 1.00 60.12 79 HIS A N 1
ATOM 615 C CA . HIS A 1 79 ? -8.369 0.037 19.518 1.00 60.12 79 HIS A CA 1
ATOM 616 C C . HIS A 1 79 ? -9.521 -0.957 19.719 1.00 60.12 79 HIS A C 1
ATOM 618 O O . HIS A 1 79 ? -10.563 -0.589 20.276 1.00 60.12 79 HIS A O 1
ATOM 624 N N . LYS A 1 80 ? -9.351 -2.217 19.310 1.00 58.53 80 LYS A N 1
ATOM 625 C CA . LYS A 1 80 ? -10.335 -3.290 19.512 1.00 58.53 80 LYS A CA 1
ATOM 626 C C . LYS A 1 80 ? -10.432 -3.703 20.982 1.00 58.53 80 LYS A C 1
ATOM 628 O O . LYS A 1 80 ? -11.502 -4.096 21.443 1.00 58.53 80 LYS A O 1
ATOM 633 N N . SER A 1 81 ? -9.334 -3.554 21.727 1.00 53.41 81 SER A N 1
ATOM 634 C CA . SER A 1 81 ? -9.273 -3.803 23.174 1.00 53.41 81 SER A CA 1
ATOM 635 C C . SER A 1 81 ? -9.959 -2.714 24.007 1.00 53.41 81 SER A C 1
ATOM 637 O O . SER A 1 81 ? -10.388 -2.962 25.135 1.00 53.41 81 SER A O 1
ATOM 639 N N . PHE A 1 82 ? -10.141 -1.520 23.433 1.00 53.66 82 PHE A N 1
ATOM 640 C CA . PHE A 1 82 ? -10.788 -0.379 24.072 1.00 53.66 82 PHE A CA 1
ATOM 641 C C . PHE A 1 82 ? -12.320 -0.517 23.998 1.00 53.66 82 PHE A C 1
ATOM 643 O O . PHE A 1 82 ? -13.040 0.346 23.488 1.00 53.66 82 PHE A O 1
ATOM 650 N N . ASN A 1 83 ? -12.843 -1.637 24.498 1.00 52.84 83 ASN A N 1
ATOM 651 C CA . ASN A 1 83 ? -14.234 -1.722 24.910 1.00 52.84 83 ASN A CA 1
ATOM 652 C C . ASN A 1 83 ? -14.341 -0.928 26.215 1.00 52.84 83 ASN A C 1
ATOM 654 O O . ASN A 1 83 ? -14.169 -1.468 27.309 1.00 52.84 83 ASN A O 1
ATOM 658 N N . VAL A 1 84 ? -14.543 0.388 26.098 1.00 54.81 84 VAL A N 1
ATOM 659 C CA . VAL A 1 84 ? -15.041 1.180 27.221 1.00 54.81 84 VAL A CA 1
ATOM 660 C C . VAL A 1 84 ? -16.359 0.519 27.579 1.00 54.81 84 VAL A C 1
ATOM 662 O O . VAL A 1 84 ? -17.329 0.666 26.842 1.00 54.81 84 VAL A O 1
ATOM 665 N N . ASN A 1 85 ? -16.376 -0.279 28.648 1.00 57.53 85 ASN A N 1
ATOM 666 C CA . ASN A 1 85 ? -17.612 -0.828 29.181 1.00 57.53 85 ASN A CA 1
ATOM 667 C C . ASN A 1 85 ? -18.459 0.377 29.592 1.00 57.53 85 ASN A C 1
ATOM 669 O O . ASN A 1 85 ? -18.336 0.895 30.703 1.00 57.53 85 ASN A O 1
ATOM 673 N N . ASP A 1 86 ? -19.287 0.848 28.663 1.00 63.16 86 ASP A N 1
ATOM 674 C CA . ASP A 1 86 ? -20.187 1.979 28.843 1.00 63.16 86 ASP A CA 1
ATOM 675 C C . ASP A 1 86 ? -21.064 1.744 30.077 1.00 63.16 86 ASP A C 1
ATOM 677 O O . ASP A 1 86 ? -21.385 2.692 30.787 1.00 63.16 86 ASP A O 1
ATOM 681 N N . SER A 1 87 ? -21.356 0.475 30.399 1.00 65.44 87 SER A N 1
ATOM 682 C CA . SER A 1 87 ? -22.053 0.085 31.623 1.00 65.44 87 SER A CA 1
ATOM 683 C C . SER A 1 87 ? -21.286 0.459 32.890 1.00 65.44 87 SER A C 1
ATOM 685 O O . SER A 1 87 ? -21.890 1.014 33.796 1.00 65.44 87 SER A O 1
ATOM 687 N N . LEU A 1 88 ? -19.970 0.222 32.958 1.00 65.12 88 LEU A N 1
ATOM 688 C CA . LEU A 1 88 ? -19.142 0.548 34.125 1.00 65.12 88 LEU A CA 1
ATOM 689 C C . LEU A 1 88 ? -18.965 2.057 34.270 1.00 65.12 88 LEU A C 1
ATOM 691 O O . LEU A 1 88 ? -18.997 2.577 35.381 1.00 65.12 88 LEU A O 1
ATOM 695 N N . VAL A 1 89 ? -18.786 2.777 33.162 1.00 66.94 89 VAL A N 1
ATOM 696 C CA . VAL A 1 89 ? -18.686 4.243 33.194 1.00 66.94 89 VAL A CA 1
ATOM 697 C C . VAL A 1 89 ? -20.021 4.858 33.621 1.00 66.94 89 VAL A C 1
ATOM 699 O O . VAL A 1 89 ? -20.046 5.752 34.466 1.00 66.94 89 VAL A O 1
ATOM 702 N N . GLN A 1 90 ? -21.139 4.339 33.110 1.00 67.19 90 GLN A N 1
ATOM 703 C CA . GLN A 1 90 ? -22.484 4.785 33.465 1.00 67.19 90 GLN A CA 1
ATOM 704 C C . GLN A 1 90 ? -22.865 4.413 34.906 1.00 67.19 90 GLN A C 1
ATOM 706 O O . GLN A 1 90 ? -23.473 5.225 35.600 1.00 67.19 90 GLN A O 1
ATOM 711 N N . GLU A 1 91 ? -22.479 3.228 35.381 1.00 73.56 91 GLU A N 1
ATOM 712 C CA . GLU A 1 91 ? -22.680 2.774 36.760 1.00 73.56 91 GLU A CA 1
ATOM 713 C C . GLU A 1 91 ? -21.874 3.628 37.743 1.00 73.56 91 GLU A C 1
ATOM 715 O O . GLU A 1 91 ? -22.435 4.147 38.706 1.00 73.56 91 GLU A O 1
ATOM 720 N N . ASN A 1 92 ? -20.595 3.888 37.455 1.00 71.12 92 ASN A N 1
ATOM 721 C CA . ASN A 1 92 ? -19.768 4.769 38.283 1.00 71.12 92 ASN A CA 1
ATOM 722 C C . ASN A 1 92 ? -20.278 6.216 38.279 1.00 71.12 92 ASN A C 1
ATOM 724 O O . ASN A 1 92 ? -20.313 6.855 39.331 1.00 71.12 92 ASN A O 1
ATOM 728 N N . TRP A 1 93 ? -20.730 6.732 37.131 1.00 71.81 93 TRP A N 1
ATOM 729 C CA . TRP A 1 93 ? -21.369 8.048 37.059 1.00 71.81 93 TRP A CA 1
ATOM 730 C C . TRP A 1 93 ? -22.646 8.107 37.904 1.00 71.81 93 TRP A C 1
ATOM 732 O O . TRP A 1 93 ? -22.865 9.075 38.634 1.00 71.81 93 TRP A O 1
ATOM 742 N N . LYS A 1 94 ? -23.466 7.050 37.863 1.00 74.62 94 LYS A N 1
ATOM 743 C CA . LYS A 1 94 ? -24.696 6.947 38.651 1.00 74.62 94 LYS A CA 1
ATOM 744 C C . LYS A 1 94 ? -24.395 6.940 40.151 1.00 74.62 94 LYS A C 1
ATOM 746 O O . LYS A 1 94 ? -24.932 7.783 40.865 1.00 74.62 94 LYS A O 1
ATOM 751 N N . VAL A 1 95 ? -23.456 6.107 40.600 1.00 79.06 95 VAL A N 1
ATOM 752 C CA . VAL A 1 95 ? -23.001 6.049 42.001 1.00 79.06 95 VAL A CA 1
ATOM 753 C C . VAL A 1 95 ? -22.453 7.400 42.473 1.00 79.06 95 VAL A C 1
ATOM 755 O O . VAL A 1 95 ? -22.772 7.853 43.572 1.00 79.06 95 VAL A O 1
ATOM 758 N N . LEU A 1 96 ? -21.658 8.087 41.646 1.00 72.69 96 LEU A N 1
ATOM 759 C CA . LEU A 1 96 ? -21.135 9.417 41.968 1.00 72.69 96 LEU A CA 1
ATOM 760 C C . LEU A 1 96 ? -22.243 10.474 42.040 1.00 72.69 96 LEU A C 1
ATOM 762 O O . LEU A 1 96 ? -22.223 11.307 42.946 1.00 72.69 96 LEU A O 1
ATOM 766 N N . SER A 1 97 ? -23.226 10.425 41.139 1.00 70.56 97 SER A N 1
ATOM 767 C CA . SER A 1 97 ? -24.370 11.344 41.142 1.00 70.56 97 SER A CA 1
ATOM 768 C C . SER A 1 97 ? -25.283 11.137 42.357 1.00 70.56 97 SER A C 1
ATOM 770 O O . SER A 1 97 ? -25.689 12.103 43.000 1.00 70.56 97 SER A O 1
ATOM 772 N N . GLU A 1 98 ? -25.532 9.884 42.743 1.00 72.00 98 GLU A N 1
ATOM 773 C CA . GLU A 1 98 ? -26.301 9.526 43.936 1.00 72.00 98 GLU A CA 1
ATOM 774 C C . GLU A 1 98 ? -25.563 9.965 45.206 1.00 72.00 98 GLU A C 1
ATOM 776 O O . GLU A 1 98 ? -26.159 10.566 46.098 1.00 72.00 98 GLU A O 1
ATOM 781 N N . ARG A 1 99 ? -24.239 9.776 45.257 1.00 68.94 99 ARG A N 1
ATOM 782 C CA . ARG A 1 99 ? -23.404 10.228 46.378 1.00 68.94 99 ARG A CA 1
ATOM 783 C C . ARG A 1 99 ? -23.318 11.753 46.471 1.00 68.94 99 ARG A C 1
ATOM 785 O O . ARG A 1 99 ? -23.264 12.277 47.579 1.00 68.94 99 ARG A O 1
ATOM 792 N N . HIS A 1 100 ? -23.343 12.464 45.342 1.00 55.03 100 HIS A N 1
ATOM 793 C CA . HIS A 1 100 ? -23.394 13.930 45.301 1.00 55.03 100 HIS A CA 1
ATOM 794 C C . HIS A 1 100 ? -24.727 14.473 45.843 1.00 55.03 100 HIS A C 1
ATOM 796 O O . HIS A 1 100 ? -24.732 15.474 46.555 1.00 55.03 100 HIS A O 1
ATOM 802 N N . ASN A 1 101 ? -25.838 13.771 45.590 1.00 56.25 101 ASN A N 1
ATOM 803 C CA . ASN A 1 101 ? -27.169 14.128 46.096 1.00 56.25 101 ASN A CA 1
ATOM 804 C C . ASN A 1 101 ? -27.353 13.871 47.604 1.00 56.25 101 ASN A C 1
ATOM 806 O O . ASN A 1 101 ? -28.273 14.419 48.207 1.00 56.25 101 ASN A O 1
ATOM 810 N N . TYR A 1 102 ? -26.479 13.074 48.226 1.00 55.62 102 TYR A N 1
ATOM 811 C CA . TYR A 1 102 ? -26.501 12.792 49.665 1.00 55.62 102 TYR A CA 1
ATOM 812 C C . TYR A 1 102 ? -25.597 13.706 50.503 1.00 55.62 102 TYR A C 1
ATOM 814 O O . TYR A 1 102 ? -25.548 13.531 51.718 1.00 55.62 102 TYR A O 1
ATOM 822 N N . ILE A 1 103 ? -24.898 14.681 49.904 1.00 50.97 103 ILE A N 1
ATOM 823 C CA . ILE A 1 103 ? -24.145 15.695 50.658 1.00 50.97 103 ILE A CA 1
ATOM 824 C C . ILE A 1 103 ? -25.104 16.845 51.005 1.00 50.97 103 ILE A C 1
ATOM 826 O O . ILE A 1 103 ? -25.419 17.659 50.132 1.00 50.97 103 ILE A O 1
ATOM 830 N N . PRO A 1 104 ? -25.569 16.980 52.262 1.00 49.69 104 PRO A N 1
ATOM 831 C CA . PRO A 1 104 ? -26.395 18.108 52.658 1.00 49.69 104 PRO A CA 1
ATOM 832 C C . PRO A 1 104 ? -25.466 19.319 52.783 1.00 49.69 104 PRO A C 1
ATOM 834 O O . PRO A 1 104 ? -24.691 19.409 53.733 1.00 49.69 104 PRO A O 1
ATOM 837 N N . GLY A 1 105 ? -25.491 20.236 51.813 1.00 50.47 105 GLY A N 1
ATOM 838 C CA . GLY A 1 105 ? -24.744 21.490 51.964 1.00 50.47 105 GLY A CA 1
ATOM 839 C C . GLY A 1 105 ? -24.483 22.334 50.721 1.00 50.47 105 GLY A C 1
ATOM 840 O O . GLY A 1 105 ? -24.156 23.505 50.880 1.00 50.47 105 GLY A O 1
ATOM 841 N N . ILE A 1 106 ? -24.644 21.821 49.498 1.00 52.22 106 ILE A N 1
ATOM 842 C CA . ILE A 1 106 ? -24.422 22.636 48.289 1.00 52.22 106 ILE A CA 1
ATOM 843 C C . ILE A 1 106 ? -25.737 22.799 47.528 1.00 52.22 106 ILE A C 1
ATOM 845 O O . ILE A 1 106 ? -25.993 22.157 46.513 1.00 52.22 106 ILE A O 1
ATOM 849 N N . SER A 1 107 ? -26.579 23.702 48.029 1.00 46.88 107 SER A N 1
ATOM 850 C CA . SER A 1 107 ? -27.721 24.238 47.288 1.00 46.88 107 SER A CA 1
ATOM 851 C C . SER A 1 107 ? -27.222 25.013 46.067 1.00 46.88 107 SER A C 1
ATOM 853 O O . SER A 1 107 ? -26.945 26.208 46.157 1.00 46.88 107 SER A O 1
ATOM 855 N N . ARG A 1 108 ? -27.144 24.370 44.898 1.00 45.75 108 ARG A N 1
ATOM 856 C CA . ARG A 1 108 ? -27.150 25.109 43.631 1.00 45.75 108 ARG A CA 1
ATOM 857 C C . ARG A 1 108 ? -28.605 25.393 43.266 1.00 45.75 108 ARG A C 1
ATOM 859 O O . ARG A 1 108 ? -29.286 24.563 42.674 1.00 45.75 108 ARG A O 1
ATOM 866 N N . LYS A 1 109 ? -29.084 26.584 43.647 1.00 49.56 109 LYS A N 1
ATOM 867 C CA . LYS A 1 109 ? -30.276 27.187 43.039 1.00 49.56 109 LYS A CA 1
ATOM 868 C C . LYS A 1 109 ? -30.044 27.232 41.530 1.00 49.56 109 LYS A C 1
ATOM 870 O O . LYS A 1 109 ? -29.215 28.003 41.063 1.00 49.56 109 LYS A O 1
ATOM 875 N N . THR A 1 110 ? -30.782 26.428 40.781 1.00 44.06 110 THR A N 1
ATOM 876 C CA . THR A 1 110 ? -31.103 26.750 39.393 1.00 44.06 110 THR A CA 1
ATOM 877 C C . THR A 1 110 ? -32.617 26.850 39.337 1.00 44.06 110 THR A C 1
ATOM 879 O O . THR A 1 110 ? -33.332 25.855 39.310 1.00 44.06 110 THR A O 1
ATOM 882 N N . SER A 1 111 ? -33.109 28.082 39.471 1.00 42.59 111 SER A N 1
ATOM 883 C CA . SER A 1 111 ? -34.484 28.409 39.125 1.00 42.59 111 SER A CA 1
ATOM 884 C C . SER A 1 111 ? -34.623 28.248 37.615 1.00 42.59 111 SER A C 1
ATOM 886 O O . SER A 1 111 ? -34.016 29.010 36.864 1.00 42.59 111 SER A O 1
ATOM 888 N N . CYS A 1 112 ? -35.409 27.273 37.176 1.00 41.12 112 CYS A N 1
ATOM 889 C CA . CYS A 1 112 ? -36.134 27.424 35.923 1.00 41.12 112 CYS A CA 1
ATOM 890 C C . CYS A 1 112 ? -37.406 28.202 36.267 1.00 41.12 112 CYS A C 1
ATOM 892 O O . CYS A 1 112 ? -38.250 27.695 37.005 1.00 41.12 112 CYS A O 1
ATOM 894 N N . SER A 1 113 ? -37.475 29.452 35.811 1.00 44.47 113 SER A N 1
ATOM 895 C CA . SER A 1 113 ? -38.751 30.136 35.609 1.00 44.47 113 SER A CA 1
ATOM 896 C C . SER A 1 113 ? -39.332 29.691 34.264 1.00 44.47 113 SER A C 1
ATOM 898 O O . SER A 1 113 ? -38.572 29.294 33.380 1.00 44.47 113 SER A O 1
ATOM 900 N N . GLU A 1 114 ? -40.662 29.728 34.213 1.00 43.12 114 GLU A N 1
ATOM 901 C CA . GLU A 1 114 ? -41.607 29.250 33.188 1.00 43.12 114 GLU A CA 1
ATOM 902 C C . GLU A 1 114 ? -41.281 29.590 31.727 1.00 43.12 114 GLU A C 1
ATOM 904 O O . GLU A 1 114 ? -40.737 30.687 31.461 1.00 43.12 114 GLU A O 1
#

Sequence (114 aa):
MGEISELKHEVVLVREIPQRLCESMASCRDIYKDVLLTLQSFVPDGDSSIGKFLSTTCEIGLSLFSNLEKRFSMEMDDHKSFNVNDSLVQENWKVLSERHNYIPGISRKTSCSE

Secondary structure (DSSP, 8-state):
-HHHHHHHHHHHHHHHHHHHHHHHHHHHHHHHHHHHHHHHHTSSSTTSHHHHHHHHHHHHHHHHHHHHHHHHHHHHHHHHH----HHHHHHHHHHHHHHHHT-TT---------

Organism: Populus deltoides (NCBI:txid3696)